Protein AF-A0AAV0CR87-F1 (afdb_monomer_lite)

Secondary structure (DSSP, 8-state):
--TT-HHHHHHHSTT-TTHHHHHHH----HHHHHHHHHHHHHHHHTSPP--S--TT-EEE---SS-S--TTSTHHHH-B-STTS--BHHHHHHHHHTTSS-EEE----SSSS---S--------------------S-----------

InterPro domains:
  IPR004963 Pectinacetylesterase/NOTUM [PF03283] (2-114)
  IPR004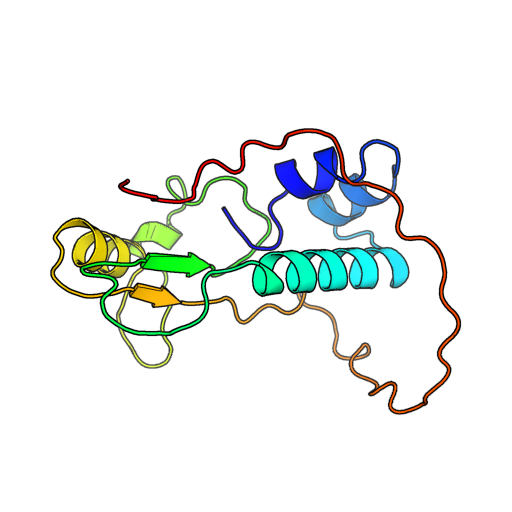963 Pectinacetylesterase/NOTUM [PTHR21562] (2-115)

Radius of gyration: 17.31 Å; chains: 1; bounding box: 40×34×49 Å

pLDDT: mean 70.58, std 20.69, range [28.12, 92.31]

Foldseek 3Di:
DALQALVVQCVVCVPDPQSVCCLPVVRDDPVSFVVSLVSSVVVVVPDDDDDDDPLQAAAAHADAHHNDDVPDPQQQQPDQDPPDPDGVVNQVVCRVVSVHHYDGHYPDSTNDPDPPDPPDDPPDDDDDDDDPDDPPDDDPPPPPVDPD

Sequence (148 aa):
MSAFDTVQITWTFPRDNSITPCLTSHNCSNEIIKTLQDLRLEFLSVLPKQKGTISSRGILITSPKLHEQLSNDAWNSDMVVDGSNETISKLFGDWYFDRRSVQVVDKYPCPYNCSSNLVQNDNNGDDKGRSSSMFNYGLSVLILLLNL

Structure (mmCIF, N/CA/C/O backbone):
data_AF-A0AAV0CR87-F1
#
_entry.id   AF-A0AAV0CR87-F1
#
loop_
_atom_site.group_PDB
_atom_site.id
_atom_site.type_symbol
_atom_site.label_atom_id
_atom_site.label_alt_id
_atom_site.label_comp_id
_atom_site.label_asym_id
_atom_site.label_entity_id
_atom_site.label_seq_id
_atom_site.pdbx_PDB_ins_code
_atom_site.Cartn_x
_atom_site.Cartn_y
_atom_site.Cartn_z
_atom_site.occupancy
_atom_site.B_iso_or_equiv
_atom_site.auth_seq_id
_atom_site.auth_comp_id
_atom_site.auth_asym_id
_atom_site.auth_atom_id
_atom_site.pdbx_PDB_model_num
ATOM 1 N N . MET A 1 1 ? -0.879 -5.715 2.035 1.00 70.12 1 MET A N 1
ATOM 2 C CA . MET A 1 1 ? -0.643 -5.799 0.583 1.00 70.12 1 MET A CA 1
ATOM 3 C C . MET A 1 1 ? -0.857 -4.416 -0.010 1.00 70.12 1 MET A C 1
ATOM 5 O O . MET A 1 1 ? -1.900 -3.826 0.265 1.00 70.12 1 MET A O 1
ATOM 9 N N . SER A 1 2 ? 0.128 -3.852 -0.712 1.00 83.94 2 SER A N 1
ATOM 10 C CA . SER A 1 2 ? -0.007 -2.500 -1.273 1.00 83.94 2 SER A CA 1
ATOM 11 C C . SER A 1 2 ? -0.686 -2.495 -2.644 1.00 83.94 2 SER A C 1
ATOM 13 O O . SER A 1 2 ? -0.784 -3.527 -3.301 1.00 83.94 2 SER A O 1
ATOM 15 N N . ALA A 1 3 ? -1.117 -1.318 -3.112 1.00 88.12 3 ALA A N 1
ATOM 16 C CA . ALA A 1 3 ? -1.619 -1.153 -4.479 1.00 88.12 3 ALA A CA 1
ATOM 17 C C . ALA A 1 3 ? -0.558 -1.441 -5.561 1.00 88.12 3 ALA A C 1
ATOM 19 O O . ALA A 1 3 ? -0.901 -1.647 -6.720 1.00 88.12 3 ALA A O 1
ATOM 20 N N . PHE A 1 4 ? 0.721 -1.469 -5.176 1.00 89.38 4 PHE A N 1
ATOM 21 C CA . PHE A 1 4 ? 1.850 -1.815 -6.037 1.00 89.38 4 PHE A CA 1
ATOM 22 C C . PHE A 1 4 ? 2.586 -3.050 -5.507 1.00 89.38 4 PHE A C 1
ATOM 24 O O . PHE A 1 4 ? 3.816 -3.078 -5.454 1.00 89.38 4 PHE A O 1
ATOM 31 N N . ASP A 1 5 ? 1.829 -4.047 -5.055 1.00 88.44 5 ASP A N 1
ATOM 32 C CA . ASP A 1 5 ? 2.360 -5.315 -4.574 1.00 88.44 5 ASP A CA 1
ATOM 33 C C . ASP A 1 5 ? 3.255 -5.975 -5.634 1.00 88.44 5 ASP A C 1
ATOM 35 O O . ASP A 1 5 ? 2.823 -6.274 -6.748 1.00 88.44 5 ASP A O 1
ATOM 39 N N . THR A 1 6 ? 4.528 -6.178 -5.298 1.00 86.62 6 THR A N 1
ATOM 40 C CA . THR A 1 6 ? 5.527 -6.651 -6.261 1.00 86.62 6 THR A CA 1
ATOM 41 C C . THR A 1 6 ? 5.253 -8.073 -6.722 1.00 86.62 6 THR A C 1
ATOM 43 O O . THR A 1 6 ? 5.446 -8.373 -7.896 1.00 86.62 6 THR A O 1
ATOM 46 N N . VAL A 1 7 ? 4.756 -8.932 -5.833 1.00 86.75 7 VAL A N 1
ATOM 47 C CA . VAL A 1 7 ? 4.424 -10.324 -6.144 1.00 86.75 7 VAL A CA 1
ATOM 48 C C . VAL A 1 7 ? 3.263 -10.357 -7.136 1.00 86.75 7 VAL A C 1
ATOM 50 O O . VAL A 1 7 ? 3.380 -10.958 -8.202 1.00 86.75 7 VAL A O 1
ATOM 53 N N . GLN A 1 8 ? 2.183 -9.637 -6.842 1.00 88.56 8 GLN A N 1
ATOM 54 C CA . GLN A 1 8 ? 1.019 -9.479 -7.706 1.00 88.56 8 GLN A CA 1
ATOM 55 C C . GLN A 1 8 ? 1.416 -8.943 -9.083 1.00 88.56 8 GLN A C 1
ATOM 57 O O . GLN A 1 8 ? 1.013 -9.512 -10.098 1.00 88.56 8 GLN A O 1
ATOM 62 N N . ILE A 1 9 ? 2.220 -7.879 -9.143 1.00 90.94 9 ILE A N 1
ATOM 63 C CA . ILE A 1 9 ? 2.663 -7.287 -10.412 1.00 90.94 9 ILE A CA 1
ATOM 64 C C . ILE A 1 9 ? 3.502 -8.291 -11.216 1.00 90.94 9 ILE A C 1
ATOM 66 O O . ILE A 1 9 ? 3.232 -8.500 -12.399 1.00 90.94 9 ILE A O 1
ATOM 70 N N . THR A 1 10 ? 4.478 -8.957 -10.591 1.00 89.19 10 THR A N 1
ATOM 71 C CA . THR A 1 10 ? 5.331 -9.949 -11.267 1.00 89.19 10 THR A CA 1
ATOM 72 C C . THR A 1 10 ? 4.524 -11.132 -11.808 1.00 89.19 10 THR A C 1
ATOM 74 O O . THR A 1 10 ? 4.783 -11.580 -12.924 1.00 89.19 10 THR A O 1
ATOM 77 N N . TRP A 1 11 ? 3.511 -11.608 -11.078 1.00 90.12 11 TRP A N 1
ATOM 78 C CA . TRP A 1 11 ? 2.618 -12.670 -11.562 1.00 9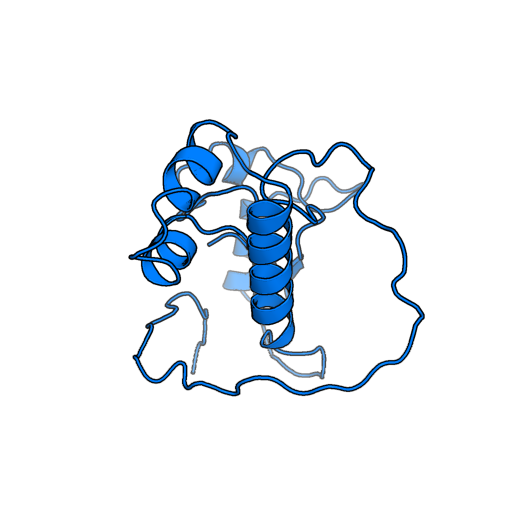0.12 11 TRP A CA 1
ATOM 79 C C . TRP A 1 11 ? 1.657 -12.209 -12.655 1.00 90.12 11 TRP A C 1
ATOM 81 O O . TRP A 1 11 ? 1.280 -13.010 -13.508 1.00 90.12 11 TRP A O 1
ATOM 91 N N . THR A 1 12 ? 1.274 -10.932 -12.646 1.00 91.38 12 THR A N 1
ATOM 92 C CA . THR A 1 12 ? 0.407 -10.348 -13.679 1.00 91.38 12 THR A CA 1
ATOM 93 C C . THR A 1 12 ? 1.158 -10.209 -15.007 1.00 91.38 12 THR A C 1
ATOM 95 O O . THR A 1 12 ? 0.591 -10.471 -16.068 1.00 91.38 12 THR A O 1
ATOM 98 N N . PHE A 1 13 ? 2.453 -9.878 -14.960 1.00 92.12 13 PHE A N 1
ATOM 99 C CA . PHE A 1 13 ? 3.291 -9.639 -16.141 1.00 92.12 13 PHE A CA 1
ATOM 100 C C . PHE A 1 13 ? 4.531 -10.555 -16.198 1.00 92.12 13 PHE A C 1
ATOM 102 O O . PHE A 1 13 ? 5.662 -10.075 -16.280 1.00 92.12 13 PHE A O 1
ATOM 109 N N . PRO A 1 14 ? 4.369 -11.891 -16.228 1.00 87.94 14 PRO A N 1
ATOM 110 C CA . PRO A 1 14 ? 5.487 -12.828 -16.074 1.00 87.94 14 PRO A CA 1
ATOM 111 C C . PRO A 1 14 ? 6.432 -12.869 -17.286 1.00 87.94 14 PRO A C 1
ATOM 113 O O . PRO A 1 14 ? 7.508 -13.456 -17.218 1.00 87.94 14 PRO A O 1
ATOM 116 N N . ARG A 1 15 ? 6.016 -12.292 -18.420 1.00 92.31 15 ARG A N 1
ATOM 117 C CA . ARG A 1 15 ? 6.778 -12.264 -19.680 1.00 92.31 15 ARG A CA 1
ATOM 118 C C . ARG A 1 15 ? 7.368 -10.895 -20.006 1.00 92.31 15 ARG A C 1
ATOM 120 O O . ARG A 1 15 ? 8.076 -10.778 -21.002 1.00 92.31 15 ARG A O 1
ATOM 127 N N . ASP A 1 16 ? 7.084 -9.886 -19.190 1.00 90.69 16 ASP A N 1
ATOM 128 C CA . ASP A 1 16 ? 7.633 -8.551 -19.375 1.00 90.69 16 ASP A CA 1
ATOM 129 C C . ASP A 1 16 ? 8.900 -8.397 -18.527 1.00 90.69 16 ASP A C 1
ATOM 131 O O . ASP A 1 16 ? 8.862 -8.281 -17.300 1.00 90.69 16 ASP A O 1
ATOM 135 N N . ASN A 1 17 ? 10.050 -8.417 -19.196 1.00 90.75 17 ASN A N 1
ATOM 136 C CA . ASN A 1 17 ? 11.354 -8.313 -18.547 1.00 90.75 17 ASN A CA 1
ATOM 137 C C . ASN A 1 17 ? 11.679 -6.896 -18.042 1.00 90.75 17 ASN A C 1
ATOM 139 O O . ASN A 1 17 ? 12.676 -6.730 -17.338 1.00 90.75 17 ASN A O 1
ATOM 143 N N . SER A 1 18 ? 10.860 -5.892 -18.368 1.00 91.75 18 SER A N 1
ATOM 144 C CA . SER A 1 18 ? 11.038 -4.504 -17.930 1.00 91.75 18 SER A CA 1
ATOM 145 C C . SER A 1 18 ? 10.378 -4.213 -16.576 1.00 91.75 18 SER A C 1
ATOM 147 O O . SER A 1 18 ? 10.785 -3.284 -15.875 1.00 91.75 18 SER A O 1
ATOM 149 N N . ILE A 1 19 ? 9.439 -5.063 -16.143 1.00 91.00 19 ILE A N 1
ATOM 150 C CA . ILE A 1 19 ? 8.721 -4.931 -14.867 1.00 91.00 19 ILE A CA 1
ATOM 151 C C . ILE A 1 19 ? 9.671 -5.037 -13.673 1.00 91.00 19 ILE A C 1
ATOM 153 O O . ILE A 1 19 ? 9.659 -4.182 -12.788 1.00 91.00 19 ILE A O 1
ATOM 157 N N . THR A 1 20 ? 10.534 -6.054 -13.641 1.00 88.88 20 THR A N 1
ATOM 158 C CA . THR A 1 20 ? 11.444 -6.260 -12.504 1.00 88.88 20 THR A CA 1
ATOM 159 C C . THR A 1 20 ? 12.445 -5.106 -12.338 1.00 88.88 20 THR A C 1
ATOM 161 O O . THR A 1 20 ? 12.514 -4.560 -11.235 1.00 88.88 20 THR A O 1
ATOM 164 N N . PRO A 1 21 ? 13.179 -4.663 -13.384 1.00 89.88 21 PRO A N 1
ATOM 165 C CA . PRO A 1 21 ? 14.032 -3.472 -13.302 1.00 89.88 21 PRO A CA 1
ATOM 166 C C . PRO A 1 21 ? 13.273 -2.209 -12.882 1.00 89.88 21 PRO A C 1
ATOM 168 O O . PRO A 1 21 ? 13.806 -1.387 -12.132 1.00 89.88 21 PRO A O 1
ATOM 171 N N . CYS A 1 22 ? 12.020 -2.075 -13.319 1.00 88.69 22 CYS A N 1
ATOM 172 C CA . CYS A 1 22 ? 11.172 -0.959 -12.940 1.00 88.69 22 CYS A CA 1
ATOM 173 C C . CYS A 1 22 ? 10.865 -0.946 -11.432 1.00 88.69 22 CYS A C 1
ATOM 175 O O . CYS A 1 22 ? 11.026 0.078 -10.759 1.00 88.69 22 CYS A O 1
ATOM 177 N N . LEU A 1 23 ? 10.482 -2.094 -10.867 1.00 86.50 23 LEU A N 1
ATOM 178 C CA . LEU A 1 23 ? 10.131 -2.204 -9.451 1.00 86.50 23 LEU A CA 1
ATOM 179 C C . LEU A 1 23 ? 11.345 -2.113 -8.520 1.00 86.50 23 LEU A C 1
ATOM 181 O O . LEU A 1 23 ? 11.211 -1.559 -7.431 1.00 86.50 23 LEU A O 1
ATOM 185 N N . THR A 1 24 ? 12.513 -2.627 -8.918 1.00 85.12 24 THR A N 1
ATOM 186 C CA . THR A 1 24 ? 13.686 -2.717 -8.025 1.00 85.12 24 THR A CA 1
ATOM 187 C C . THR A 1 24 ? 14.675 -1.567 -8.186 1.00 85.12 24 THR A C 1
ATOM 189 O O . THR A 1 24 ? 15.278 -1.149 -7.203 1.00 85.12 24 THR A O 1
ATOM 192 N N . SER A 1 25 ? 14.838 -1.043 -9.404 1.00 85.81 25 SER A N 1
ATOM 193 C CA . SER A 1 25 ? 15.868 -0.047 -9.742 1.00 85.81 25 SER A CA 1
ATOM 194 C C . SER A 1 25 ? 15.287 1.270 -10.263 1.00 85.81 25 SER A C 1
ATOM 196 O O . SER A 1 25 ? 16.042 2.144 -10.680 1.00 85.81 25 SER A O 1
ATOM 198 N N . HIS A 1 26 ? 13.955 1.414 -10.270 1.00 86.38 26 HIS A N 1
ATOM 199 C CA . HIS A 1 26 ? 13.238 2.571 -10.830 1.00 86.38 26 HIS A CA 1
ATOM 200 C C . HIS A 1 26 ? 13.572 2.844 -12.306 1.00 86.38 26 HIS A C 1
ATOM 202 O O . HIS A 1 26 ? 13.393 3.958 -12.798 1.00 86.38 26 HIS A O 1
ATOM 208 N N . ASN A 1 27 ? 14.042 1.820 -13.023 1.00 88.25 27 ASN A N 1
ATOM 209 C CA . ASN A 1 27 ? 14.284 1.890 -14.455 1.00 88.25 27 ASN A CA 1
ATOM 210 C C . ASN A 1 27 ? 12.999 1.505 -15.190 1.00 88.25 27 ASN A C 1
ATOM 212 O O . ASN A 1 27 ? 12.788 0.334 -15.507 1.00 88.25 27 ASN A O 1
ATOM 216 N N . CYS A 1 28 ? 12.121 2.483 -15.393 1.00 86.88 28 CYS A N 1
ATOM 217 C CA . CYS A 1 28 ? 10.843 2.279 -16.064 1.00 86.88 28 CYS A CA 1
ATOM 218 C C . CYS A 1 28 ? 10.706 3.218 -17.255 1.00 86.88 28 CYS A C 1
ATOM 220 O O . CYS A 1 28 ? 11.047 4.400 -17.173 1.00 86.88 28 CYS A O 1
ATOM 222 N N . SER A 1 29 ? 10.119 2.709 -18.335 1.00 90.06 29 SER A N 1
ATOM 223 C CA . SER A 1 29 ? 9.554 3.568 -19.370 1.00 90.06 29 SER A CA 1
ATOM 224 C C . SER A 1 29 ? 8.246 4.201 -18.878 1.00 90.06 29 SER A C 1
ATOM 226 O O . SER A 1 29 ? 7.597 3.704 -17.950 1.00 90.06 29 SER A O 1
ATOM 228 N N . ASN A 1 30 ? 7.817 5.279 -19.540 1.00 88.50 30 ASN A N 1
ATOM 229 C CA . ASN A 1 30 ? 6.512 5.894 -19.276 1.00 88.50 30 ASN A CA 1
ATOM 230 C C . ASN A 1 30 ? 5.353 4.906 -19.501 1.00 88.50 30 ASN A C 1
ATOM 232 O O . ASN A 1 30 ? 4.352 4.967 -18.794 1.00 88.50 30 ASN A O 1
ATOM 236 N N . GLU A 1 31 ? 5.500 3.976 -20.448 1.00 90.00 31 GLU A N 1
ATOM 237 C CA . GLU A 1 31 ? 4.502 2.941 -20.748 1.00 90.00 31 GLU A CA 1
ATOM 238 C C . GLU A 1 31 ? 4.337 1.956 -19.587 1.00 90.00 31 GLU A C 1
ATOM 240 O O . GLU A 1 31 ? 3.212 1.630 -19.207 1.00 90.00 31 GLU A O 1
ATOM 245 N N . ILE A 1 32 ? 5.444 1.529 -18.971 1.00 90.81 32 ILE A N 1
ATOM 246 C CA . ILE A 1 32 ? 5.397 0.655 -17.795 1.00 90.81 32 ILE A CA 1
ATOM 247 C C . ILE A 1 32 ? 4.807 1.396 -16.602 1.00 90.81 32 ILE A C 1
ATOM 249 O O . ILE A 1 32 ? 3.980 0.833 -15.890 1.00 90.81 32 ILE A O 1
ATOM 253 N N . ILE A 1 33 ? 5.146 2.674 -16.411 1.00 90.25 33 ILE A N 1
ATOM 254 C CA . ILE A 1 33 ? 4.517 3.474 -15.356 1.00 90.25 33 ILE A CA 1
ATOM 255 C C . ILE A 1 33 ? 3.012 3.555 -15.550 1.00 90.25 33 ILE A C 1
ATOM 257 O O . ILE A 1 33 ? 2.283 3.233 -14.615 1.00 90.25 33 ILE A O 1
ATOM 261 N N . LYS A 1 34 ? 2.551 3.890 -16.757 1.00 90.31 34 LYS A N 1
ATOM 262 C CA . LYS A 1 34 ? 1.122 3.922 -17.076 1.00 90.31 34 LYS A CA 1
ATOM 263 C C . LYS A 1 34 ? 0.458 2.567 -16.829 1.00 90.31 34 LYS A C 1
ATOM 265 O O . LYS A 1 34 ? -0.564 2.505 -16.161 1.00 90.31 34 LYS A O 1
ATOM 270 N N . THR A 1 35 ? 1.094 1.476 -17.248 1.00 91.69 35 THR A N 1
ATOM 271 C CA . THR A 1 35 ? 0.595 0.111 -17.008 1.00 91.69 35 THR A CA 1
ATOM 272 C C . THR A 1 35 ? 0.414 -0.183 -15.515 1.00 91.69 35 THR A C 1
ATOM 274 O O . THR A 1 35 ? -0.595 -0.759 -15.109 1.00 91.69 35 THR A O 1
ATOM 277 N N . LEU A 1 36 ? 1.361 0.233 -14.668 1.00 91.19 36 LEU A N 1
ATOM 278 C CA . LEU A 1 36 ? 1.259 0.059 -13.216 1.00 91.19 36 LEU A CA 1
ATOM 279 C C . LEU A 1 36 ? 0.183 0.965 -12.597 1.00 91.19 36 LEU A C 1
ATOM 281 O O . LEU A 1 36 ? -0.498 0.546 -11.661 1.00 91.19 36 LEU A O 1
ATOM 285 N N . GLN A 1 37 ? 0.009 2.183 -13.117 1.00 91.38 37 GLN A N 1
ATOM 286 C CA . GLN A 1 37 ? -1.076 3.087 -12.718 1.00 91.38 37 GLN A CA 1
ATOM 287 C C . GLN A 1 37 ? -2.446 2.487 -13.049 1.00 91.38 37 GLN A C 1
ATOM 289 O O . GLN A 1 37 ? -3.319 2.452 -12.181 1.00 91.38 37 GLN A O 1
ATOM 294 N N . ASP A 1 38 ? -2.606 1.959 -14.261 1.00 91.38 38 ASP A N 1
ATOM 295 C CA . ASP A 1 38 ? -3.842 1.331 -14.728 1.00 91.38 38 ASP A CA 1
ATOM 296 C C . ASP A 1 38 ? -4.159 0.076 -13.904 1.00 91.38 38 ASP A C 1
ATOM 298 O O . ASP A 1 38 ? -5.281 -0.078 -13.423 1.00 91.38 38 ASP A O 1
ATOM 302 N N . LEU A 1 39 ? -3.157 -0.768 -13.619 1.00 91.50 39 LEU A N 1
ATOM 303 C CA . LEU A 1 39 ? -3.331 -1.923 -12.732 1.00 91.50 39 LEU A CA 1
ATOM 304 C C . LEU A 1 39 ? -3.815 -1.506 -11.334 1.00 91.50 39 LEU A C 1
ATOM 306 O O . LEU A 1 39 ? -4.709 -2.143 -10.775 1.00 91.50 39 LEU A O 1
ATOM 310 N N . ARG A 1 40 ? -3.258 -0.427 -10.768 1.00 90.88 40 ARG A N 1
ATOM 311 C CA . ARG A 1 40 ? -3.729 0.124 -9.489 1.00 90.88 40 ARG A CA 1
ATOM 312 C C . ARG A 1 40 ? -5.180 0.593 -9.590 1.00 90.88 40 ARG A C 1
ATOM 314 O O . ARG A 1 40 ? -5.952 0.336 -8.670 1.00 90.88 40 ARG A O 1
ATOM 321 N N . LEU A 1 41 ? -5.557 1.293 -10.659 1.00 91.12 41 LEU A N 1
ATOM 322 C CA . LEU A 1 41 ? -6.933 1.763 -10.845 1.00 91.12 41 LEU A CA 1
ATOM 323 C C . LEU A 1 41 ? -7.916 0.593 -10.935 1.00 91.12 41 LEU A C 1
ATOM 325 O O . LEU A 1 41 ? -8.949 0.631 -10.268 1.00 91.12 41 LEU A O 1
ATOM 329 N N . GLU A 1 42 ? -7.563 -0.463 -11.666 1.00 91.12 42 GLU A N 1
ATOM 330 C CA . GLU A 1 42 ? -8.354 -1.695 -11.735 1.00 91.12 42 GLU A CA 1
ATOM 331 C C . GLU A 1 42 ? -8.477 -2.372 -10.367 1.00 91.12 42 GLU A C 1
ATOM 333 O O . GLU A 1 42 ? -9.574 -2.723 -9.936 1.00 91.12 42 GLU A O 1
ATOM 338 N N . PHE A 1 43 ? -7.376 -2.474 -9.621 1.00 88.62 43 PHE A N 1
ATOM 339 C CA . PHE A 1 43 ? -7.401 -3.015 -8.264 1.00 88.62 43 PHE A CA 1
ATOM 340 C C . PHE A 1 43 ? -8.305 -2.203 -7.321 1.00 88.62 43 PHE A C 1
ATOM 342 O O . PHE A 1 43 ? -9.074 -2.778 -6.551 1.00 88.62 43 PHE A O 1
ATOM 349 N N . LEU A 1 44 ? -8.268 -0.870 -7.393 1.00 87.38 44 LEU A N 1
ATOM 350 C CA . LEU A 1 44 ? -9.150 -0.019 -6.593 1.00 87.38 44 LEU A CA 1
ATOM 351 C C . LEU A 1 44 ? -10.616 -0.098 -7.044 1.00 87.38 44 LEU A C 1
ATOM 353 O O . LEU A 1 44 ? -11.513 0.050 -6.211 1.00 87.38 44 LEU A O 1
ATOM 357 N N . SER A 1 45 ? -10.878 -0.334 -8.334 1.00 87.25 45 SER A N 1
ATOM 358 C CA . SER A 1 45 ? -12.236 -0.373 -8.899 1.00 87.25 45 SER A CA 1
ATOM 359 C C . SER A 1 45 ? -13.064 -1.541 -8.351 1.00 87.25 45 SER A C 1
ATOM 361 O O . SER A 1 45 ? -14.282 -1.409 -8.175 1.00 87.25 45 SER A O 1
ATOM 363 N N . VAL A 1 46 ? -12.391 -2.650 -8.027 1.00 87.19 46 VAL A N 1
ATOM 364 C CA . VAL A 1 46 ? -13.002 -3.875 -7.498 1.00 87.19 46 VAL A CA 1
ATOM 365 C C . VAL A 1 46 ? -13.148 -3.877 -5.973 1.00 87.19 46 VAL A C 1
ATOM 367 O O . VAL A 1 46 ? -13.763 -4.791 -5.421 1.00 87.19 46 VAL A O 1
ATOM 370 N N . LEU A 1 47 ? -12.628 -2.861 -5.269 1.00 83.94 47 LEU A N 1
ATOM 371 C CA . LEU A 1 47 ? -12.798 -2.756 -3.820 1.00 83.94 47 LEU A CA 1
ATOM 372 C C . LEU A 1 47 ? -14.273 -2.516 -3.441 1.00 83.94 47 LEU A C 1
ATOM 374 O O . LEU A 1 47 ? -14.995 -1.792 -4.138 1.00 83.94 47 LEU A O 1
ATOM 378 N N . PRO A 1 48 ? -14.742 -3.064 -2.301 1.00 79.31 48 PRO A N 1
ATOM 379 C CA . PRO A 1 48 ? -16.095 -2.821 -1.814 1.00 79.31 48 PRO A CA 1
ATOM 380 C C . PRO A 1 48 ? -16.412 -1.322 -1.677 1.00 79.31 48 PRO A C 1
ATOM 382 O O . PRO A 1 48 ? -15.746 -0.593 -0.942 1.00 79.31 48 PRO A O 1
ATOM 385 N N . LYS A 1 49 ? -17.468 -0.862 -2.360 1.00 73.31 49 LYS A N 1
ATOM 386 C CA . LYS A 1 49 ? -17.944 0.532 -2.297 1.00 73.31 49 LYS A CA 1
ATOM 387 C C . LYS A 1 49 ? -18.711 0.802 -0.993 1.00 73.31 49 LYS A C 1
ATOM 389 O O . LYS A 1 49 ? -19.388 -0.082 -0.466 1.00 73.31 49 LYS A O 1
ATOM 394 N N . GLN A 1 50 ? -18.643 2.037 -0.492 1.00 62.28 50 GLN A N 1
ATOM 395 C CA . GLN A 1 50 ? -19.269 2.458 0.769 1.00 62.28 50 GLN A CA 1
ATOM 396 C C . GLN A 1 50 ? -20.811 2.407 0.697 1.00 62.28 50 GLN A C 1
ATOM 398 O O . GLN A 1 50 ? -21.442 3.312 0.155 1.00 62.28 50 GLN A O 1
ATOM 403 N N . LYS A 1 51 ? -21.437 1.356 1.246 1.00 56.16 51 LYS A N 1
ATOM 404 C CA . LYS A 1 51 ? -22.885 1.281 1.552 1.00 56.16 51 LYS A CA 1
ATOM 405 C C . LYS A 1 51 ? -23.087 0.470 2.843 1.00 56.16 51 LYS A C 1
ATOM 407 O O . LYS A 1 51 ? -22.546 -0.621 2.916 1.00 56.16 51 LYS A O 1
ATOM 412 N N . GLY A 1 52 ? -23.822 1.023 3.819 1.00 56.94 52 GLY A N 1
ATOM 413 C CA . GLY A 1 52 ? -23.933 0.645 5.250 1.00 56.94 52 GLY A CA 1
ATOM 414 C C . GLY A 1 52 ? -24.030 -0.836 5.694 1.00 56.94 52 GLY A C 1
ATOM 415 O O . GLY A 1 52 ? -24.110 -1.757 4.892 1.00 56.94 52 GLY A O 1
ATOM 416 N N . THR A 1 53 ? -23.896 -1.012 7.021 1.00 54.34 53 THR A N 1
ATOM 417 C CA . THR A 1 53 ? -23.742 -2.231 7.867 1.00 54.34 53 THR A CA 1
ATOM 418 C C . THR A 1 53 ? -23.380 -3.557 7.157 1.00 54.34 53 THR A C 1
ATOM 420 O O . THR A 1 53 ? -24.273 -4.293 6.755 1.00 54.34 53 THR A O 1
ATOM 423 N N . ILE A 1 54 ? -22.132 -4.022 6.965 1.00 55.53 54 ILE A N 1
ATOM 424 C CA . ILE A 1 54 ? -20.759 -3.594 7.324 1.00 55.53 54 ILE A CA 1
ATOM 425 C C . ILE A 1 54 ? -20.413 -3.530 8.830 1.00 55.53 54 ILE A C 1
ATOM 427 O O . ILE A 1 54 ? -19.842 -2.537 9.262 1.00 55.53 54 ILE A O 1
ATOM 431 N N . SER A 1 55 ? -20.753 -4.505 9.674 1.00 49.62 55 SER A N 1
ATOM 432 C CA . SER A 1 55 ? -20.621 -4.287 11.135 1.00 49.62 55 SER A CA 1
ATOM 433 C C . SER A 1 55 ? -19.195 -3.969 11.635 1.00 49.62 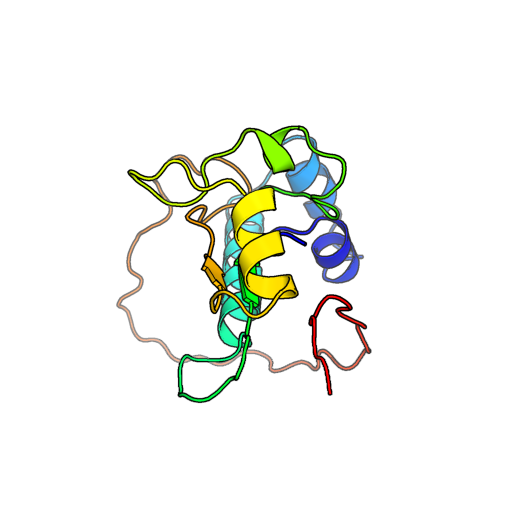55 SER A C 1
ATOM 435 O O . SER A 1 55 ? -19.063 -3.373 12.698 1.00 49.62 55 SER A O 1
ATOM 437 N N . SER A 1 56 ? -18.144 -4.270 10.860 1.00 52.62 56 SER A N 1
ATOM 438 C CA . SER A 1 56 ? -16.771 -3.865 11.188 1.00 52.62 56 SER A CA 1
ATOM 439 C C . SER A 1 56 ? -15.804 -3.789 9.997 1.00 52.62 56 SER A C 1
ATOM 441 O O . SER A 1 56 ? -14.659 -4.170 10.138 1.00 52.62 56 SER A O 1
ATOM 443 N N . ARG A 1 57 ? -16.170 -3.350 8.777 1.00 70.62 57 ARG A N 1
ATOM 444 C CA . ARG A 1 57 ? -15.207 -3.459 7.635 1.00 70.62 57 ARG A CA 1
ATOM 445 C C . ARG A 1 57 ? -13.974 -2.566 7.769 1.00 70.62 57 ARG A C 1
ATOM 447 O O . ARG A 1 57 ? -14.052 -1.448 8.274 1.00 70.62 57 ARG A O 1
ATOM 454 N N . GLY A 1 58 ? -12.875 -3.098 7.229 1.00 69.56 58 GLY A N 1
ATOM 455 C CA . GLY A 1 58 ? -11.530 -2.537 7.161 1.00 69.56 58 GLY A CA 1
ATOM 456 C C . GLY A 1 58 ? -11.012 -2.544 5.720 1.00 69.56 58 GLY A C 1
ATOM 457 O O . GLY A 1 58 ? -11.102 -3.581 5.073 1.00 69.56 58 GLY A O 1
ATOM 458 N N . ILE A 1 59 ? -10.448 -1.450 5.202 1.00 74.62 59 ILE A N 1
ATOM 459 C CA . ILE A 1 59 ? -9.571 -1.469 4.011 1.00 74.62 59 ILE A CA 1
ATOM 460 C C . ILE A 1 59 ? -8.493 -0.402 4.205 1.00 74.62 59 ILE A C 1
ATOM 462 O O . ILE A 1 59 ? -8.798 0.752 3.988 1.00 74.62 59 ILE A O 1
ATOM 466 N N . LEU A 1 60 ? -7.265 -0.725 4.607 1.00 73.62 60 LEU A N 1
ATOM 467 C CA . LEU A 1 60 ? -6.162 0.248 4.735 1.00 73.62 60 LEU A CA 1
ATOM 468 C C . LEU A 1 60 ? -5.078 -0.062 3.684 1.00 73.62 60 LEU A C 1
ATOM 470 O O . LEU A 1 60 ? -4.414 -1.087 3.778 1.00 73.62 60 LEU A O 1
ATOM 474 N N . ILE A 1 61 ? -4.910 0.801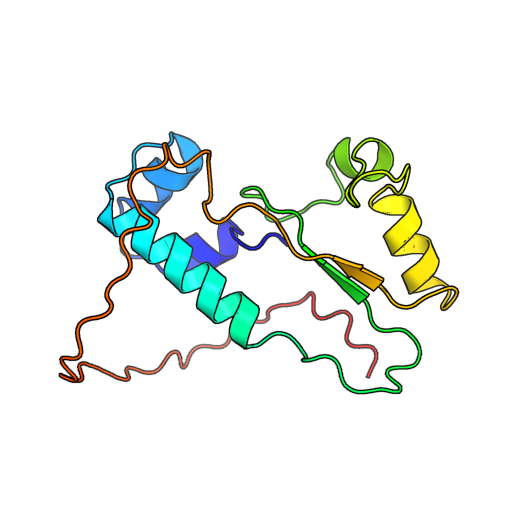 2.679 1.00 73.88 61 ILE A N 1
ATOM 475 C CA . ILE A 1 61 ? -3.902 0.745 1.612 1.00 73.88 61 ILE A CA 1
ATOM 476 C C . ILE A 1 61 ? -3.132 2.059 1.664 1.00 73.88 61 ILE A C 1
ATOM 478 O O . ILE A 1 61 ? -3.727 3.115 1.528 1.00 73.88 61 ILE A O 1
ATOM 482 N N . THR A 1 62 ? -1.822 2.036 1.872 1.00 70.06 62 THR A N 1
ATOM 483 C CA . THR A 1 62 ? -0.995 3.254 2.024 1.00 70.06 62 THR A CA 1
ATOM 484 C C . THR A 1 62 ? 0.331 3.093 1.290 1.00 70.06 62 THR A C 1
ATOM 486 O O . THR A 1 62 ? 1.402 3.355 1.823 1.00 70.06 62 THR A O 1
ATOM 489 N N . SER A 1 63 ? 0.235 2.569 0.067 1.00 64.81 63 SER A N 1
ATOM 490 C CA . SER A 1 63 ? 1.315 1.968 -0.721 1.00 64.81 63 SER A CA 1
ATOM 491 C C . SER A 1 63 ? 2.679 2.666 -0.639 1.00 64.81 63 SER A C 1
ATOM 493 O O . SER A 1 63 ? 2.772 3.856 -0.907 1.00 64.81 63 SER A O 1
ATOM 495 N N . PRO A 1 64 ? 3.768 1.907 -0.455 1.00 70.50 64 PRO A N 1
ATOM 496 C CA . PRO A 1 64 ? 4.642 1.676 -1.611 1.00 70.50 64 PRO A CA 1
ATOM 497 C C . PRO A 1 64 ? 4.910 0.174 -1.834 1.00 70.50 64 PRO A C 1
ATOM 499 O O . PRO A 1 64 ? 4.260 -0.659 -1.209 1.00 70.50 64 PRO A O 1
ATOM 502 N N . LYS A 1 65 ? 5.765 -0.176 -2.809 1.00 71.19 65 LYS A N 1
ATOM 503 C CA . LYS A 1 65 ? 5.940 -1.517 -3.423 1.00 71.19 65 LYS A CA 1
ATOM 504 C C . LYS A 1 65 ? 6.310 -2.652 -2.442 1.00 71.19 65 LYS A C 1
ATOM 506 O O . LYS A 1 65 ? 7.452 -3.101 -2.411 1.00 71.19 65 LYS A O 1
ATOM 511 N N . LEU A 1 66 ? 5.364 -3.115 -1.633 1.00 71.50 66 LEU A N 1
ATOM 512 C CA . LEU A 1 66 ? 5.579 -4.093 -0.574 1.00 71.50 66 LEU A CA 1
ATOM 513 C C . LEU A 1 66 ? 4.480 -5.145 -0.596 1.00 71.50 66 LEU A C 1
ATOM 515 O O . LEU A 1 66 ? 3.292 -4.818 -0.675 1.00 71.50 66 LEU A O 1
ATOM 519 N N . HIS A 1 67 ? 4.911 -6.397 -0.469 1.00 75.94 67 HIS A N 1
ATOM 520 C CA . HIS A 1 67 ? 4.001 -7.524 -0.357 1.00 75.94 67 HIS A CA 1
ATOM 521 C C . HIS A 1 67 ? 3.390 -7.625 1.039 1.00 75.94 67 HIS A C 1
ATOM 523 O O . HIS A 1 67 ? 2.170 -7.682 1.230 1.00 75.94 67 HIS A O 1
ATOM 529 N N . GLU A 1 68 ? 4.258 -7.495 2.033 1.00 71.00 68 GLU A N 1
ATOM 530 C CA . GLU A 1 68 ? 3.916 -7.539 3.440 1.00 71.00 68 GLU A CA 1
ATOM 531 C C . GLU A 1 68 ? 4.236 -6.205 4.117 1.00 71.00 68 GLU A C 1
ATOM 533 O O . GLU A 1 68 ? 5.221 -5.540 3.801 1.00 71.00 68 GLU A O 1
ATOM 538 N N . GLN A 1 69 ? 3.366 -5.806 5.045 1.00 65.75 69 GLN A N 1
ATOM 539 C CA . GLN A 1 69 ? 3.459 -4.532 5.763 1.00 65.75 69 GLN A CA 1
ATOM 540 C C . GLN A 1 69 ? 3.653 -4.729 7.277 1.00 65.75 69 GLN A C 1
ATOM 542 O O . GLN A 1 69 ? 3.877 -3.757 7.989 1.00 65.75 69 GLN A O 1
ATOM 547 N N . LEU A 1 70 ? 3.584 -5.979 7.758 1.00 65.25 70 LEU A N 1
ATOM 548 C CA . LEU A 1 70 ? 3.674 -6.343 9.178 1.00 65.25 70 LEU A CA 1
ATOM 549 C C . LEU A 1 70 ? 5.102 -6.259 9.730 1.00 65.25 70 LEU A C 1
ATOM 551 O O . LEU A 1 70 ? 5.285 -5.951 10.902 1.00 65.25 70 LEU A O 1
ATOM 555 N N . SER A 1 71 ? 6.113 -6.506 8.895 1.00 61.75 71 SER A N 1
ATOM 556 C CA . SER A 1 71 ? 7.528 -6.479 9.284 1.00 61.75 71 SER A CA 1
ATOM 557 C C . SER A 1 71 ? 8.179 -5.094 9.160 1.00 61.75 71 SER A C 1
ATOM 559 O O . SER A 1 71 ? 9.402 -4.992 9.200 1.00 61.75 71 SER A O 1
ATOM 561 N N . ASN A 1 72 ? 7.393 -4.041 8.921 1.00 63.88 72 ASN A N 1
ATOM 562 C CA . ASN A 1 72 ? 7.893 -2.692 8.676 1.00 63.88 72 ASN A CA 1
ATOM 563 C C . ASN A 1 72 ? 7.748 -1.835 9.944 1.00 63.88 72 ASN A C 1
ATOM 565 O O . ASN A 1 72 ? 6.673 -1.823 10.546 1.00 63.88 72 ASN A O 1
ATOM 569 N N . ASP A 1 73 ? 8.789 -1.079 10.310 1.00 66.44 73 ASP A N 1
ATOM 570 C CA . ASP A 1 73 ? 8.754 -0.090 11.402 1.00 66.44 73 ASP A CA 1
ATOM 571 C C . ASP A 1 73 ? 7.554 0.870 11.265 1.00 66.44 73 ASP A C 1
ATOM 573 O O . ASP A 1 73 ? 6.918 1.233 12.262 1.00 66.44 73 ASP A O 1
ATOM 577 N N . ALA A 1 74 ? 7.157 1.145 10.014 1.00 68.25 74 ALA A N 1
ATOM 578 C CA . ALA A 1 74 ? 5.967 1.898 9.624 1.00 68.25 74 ALA A CA 1
ATOM 579 C C . ALA A 1 74 ? 4.677 1.456 10.329 1.00 68.25 74 ALA A C 1
ATOM 581 O O . ALA A 1 74 ? 3.784 2.272 10.555 1.00 68.25 74 ALA A O 1
ATOM 582 N N . TRP A 1 75 ? 4.560 0.179 10.706 1.00 74.62 75 TRP A N 1
ATOM 583 C CA . TRP A 1 75 ? 3.366 -0.353 11.362 1.00 74.62 75 TRP A CA 1
ATOM 584 C C . TRP A 1 75 ? 3.011 0.415 12.643 1.00 74.62 75 TRP A C 1
ATOM 586 O O . TRP A 1 75 ? 1.833 0.647 12.934 1.00 74.62 75 TRP A O 1
ATOM 596 N N . ASN A 1 76 ? 4.033 0.843 13.387 1.00 77.94 76 ASN A N 1
ATOM 597 C CA . ASN A 1 76 ? 3.879 1.556 14.652 1.00 77.94 76 ASN A CA 1
ATOM 598 C C . ASN A 1 76 ? 4.299 3.027 14.582 1.00 77.94 76 ASN A C 1
ATOM 600 O O . ASN A 1 76 ? 3.931 3.779 15.482 1.00 77.94 76 ASN A O 1
ATOM 604 N N . SER A 1 77 ? 5.052 3.440 13.558 1.00 71.06 77 SER A N 1
ATOM 605 C CA . SER A 1 77 ? 5.553 4.814 13.435 1.00 71.06 77 SER A CA 1
ATOM 606 C C . SER A 1 77 ? 4.766 5.686 12.463 1.00 71.06 77 SER A C 1
ATOM 608 O O . SER A 1 77 ? 4.690 6.896 12.675 1.00 71.06 77 SER A O 1
ATOM 610 N N . ASP A 1 78 ? 4.187 5.112 11.405 1.00 73.62 78 ASP A N 1
ATOM 611 C CA . ASP A 1 78 ? 3.654 5.917 10.308 1.00 73.62 78 ASP A CA 1
ATOM 612 C C . ASP A 1 78 ? 2.239 6.389 10.612 1.00 73.62 78 ASP A C 1
ATOM 614 O O . ASP A 1 78 ? 1.313 5.595 10.802 1.00 73.62 78 ASP A O 1
ATOM 618 N N . MET A 1 79 ? 2.071 7.710 10.602 1.00 76.62 79 MET A N 1
ATOM 619 C CA . MET A 1 79 ? 0.765 8.351 10.643 1.00 76.62 79 MET A CA 1
ATOM 620 C C . MET A 1 79 ? 0.159 8.300 9.245 1.00 76.62 79 MET A C 1
ATOM 622 O O . MET A 1 79 ? 0.631 8.957 8.317 1.00 76.62 79 MET A O 1
ATOM 626 N N . VAL A 1 80 ? -0.881 7.488 9.088 1.00 76.31 80 VAL A N 1
ATOM 627 C CA . VAL A 1 80 ? -1.463 7.181 7.771 1.00 76.31 80 VAL A CA 1
ATOM 628 C C . VAL A 1 80 ? -2.719 7.985 7.448 1.00 76.31 80 VAL A C 1
ATOM 630 O O . VAL A 1 80 ? -3.243 7.905 6.338 1.00 76.31 80 VAL A O 1
ATOM 633 N N . VAL A 1 81 ? -3.189 8.780 8.407 1.00 80.00 81 VAL A N 1
ATOM 634 C CA . VAL A 1 81 ? -4.322 9.692 8.258 1.00 80.00 81 VAL A CA 1
ATOM 635 C C . VAL A 1 81 ? -3.833 11.116 8.519 1.00 80.00 81 VAL A C 1
ATOM 637 O O . VAL A 1 81 ? -3.303 11.410 9.592 1.00 80.00 81 VAL A O 1
ATOM 640 N N . ASP A 1 82 ? -4.018 11.998 7.536 1.00 78.31 82 ASP A N 1
ATOM 641 C CA . ASP A 1 82 ? -3.533 13.380 7.588 1.00 78.31 82 ASP A CA 1
ATOM 642 C C . ASP A 1 82 ? -4.061 14.162 8.778 1.00 78.31 82 ASP A C 1
ATOM 644 O O . ASP A 1 82 ? -5.255 14.144 9.073 1.00 78.31 82 ASP A O 1
ATOM 648 N N . GLY A 1 83 ? -3.160 14.907 9.421 1.00 79.38 83 GLY A N 1
ATOM 649 C CA . GLY A 1 83 ? -3.512 15.746 10.563 1.00 79.38 83 GLY A CA 1
ATOM 650 C C . GLY A 1 83 ? -3.927 14.950 11.801 1.00 79.38 83 GLY A C 1
ATOM 651 O O . GLY A 1 83 ? -4.491 15.526 12.728 1.00 79.38 83 GLY A O 1
ATOM 652 N N . SER A 1 84 ? -3.656 13.643 11.831 1.00 83.25 84 SER A N 1
ATOM 653 C CA . SER A 1 84 ? -3.936 12.770 12.967 1.00 83.25 84 SER A CA 1
ATOM 654 C C . SER A 1 84 ? -2.676 12.029 13.418 1.00 83.25 84 SER A C 1
ATOM 656 O O . SER A 1 84 ? -1.748 11.833 12.638 1.00 83.25 84 SER A O 1
ATOM 658 N N . ASN A 1 85 ? -2.688 11.543 14.660 1.00 82.94 85 ASN A N 1
ATOM 659 C CA . ASN A 1 85 ? -1.643 10.666 15.195 1.00 82.94 85 ASN A CA 1
ATOM 660 C C . ASN A 1 85 ? -2.022 9.177 15.052 1.00 82.94 85 ASN A C 1
ATOM 662 O O . ASN A 1 85 ? -1.674 8.358 15.904 1.00 82.94 85 ASN A O 1
ATOM 666 N N . GLU A 1 86 ? -2.810 8.818 14.032 1.00 87.50 86 GLU A N 1
ATOM 667 C CA . GLU A 1 86 ? -3.300 7.449 13.850 1.00 87.50 86 GLU A CA 1
ATOM 668 C C . GLU A 1 86 ? -2.304 6.584 13.076 1.00 87.50 86 GLU A C 1
ATOM 670 O O . GLU A 1 86 ? -2.078 6.779 11.880 1.00 87.50 86 GLU A O 1
ATOM 675 N N . THR A 1 87 ? -1.735 5.601 13.775 1.00 87.19 87 THR A N 1
ATOM 676 C CA . THR A 1 87 ? -0.830 4.598 13.206 1.00 87.19 87 THR A CA 1
ATOM 677 C C . THR A 1 87 ? -1.588 3.451 12.548 1.00 87.19 87 THR A C 1
ATOM 679 O O . THR A 1 87 ? -2.746 3.177 12.885 1.00 87.19 87 THR A O 1
ATOM 682 N N . ILE A 1 88 ? -0.911 2.705 11.670 1.00 84.38 88 ILE A N 1
ATOM 683 C CA . ILE A 1 88 ? -1.453 1.465 11.091 1.00 84.38 88 ILE A CA 1
ATOM 684 C C . ILE A 1 88 ? -1.883 0.494 12.200 1.00 84.38 88 ILE A C 1
ATOM 686 O O . ILE A 1 88 ? -2.997 -0.029 12.154 1.00 84.38 88 ILE A O 1
ATOM 690 N N . SER A 1 89 ? -1.055 0.307 13.232 1.00 85.44 89 SER A N 1
ATOM 691 C CA . SER A 1 89 ? -1.358 -0.575 14.365 1.00 85.44 89 SER A CA 1
ATOM 692 C C . SER A 1 89 ? -2.608 -0.162 15.141 1.00 85.44 89 SER A C 1
ATOM 694 O O . SER A 1 89 ? -3.424 -1.018 15.495 1.00 85.44 89 SER A O 1
ATOM 696 N N . LYS A 1 90 ? -2.812 1.144 15.355 1.00 88.69 90 LYS A N 1
ATOM 697 C CA . LYS A 1 90 ? -4.021 1.668 15.996 1.00 88.69 90 LYS A CA 1
ATOM 698 C C . LYS A 1 90 ? -5.257 1.383 15.149 1.00 88.69 90 LYS A C 1
ATOM 700 O O . LYS A 1 90 ? -6.243 0.865 15.670 1.00 88.69 90 LYS A O 1
ATOM 705 N N . LEU A 1 91 ? -5.195 1.700 13.856 1.00 87.25 91 LEU A N 1
ATOM 706 C CA . LEU A 1 91 ? -6.304 1.478 12.930 1.00 87.25 91 LEU A CA 1
ATOM 707 C C . LEU A 1 91 ? -6.667 -0.001 12.842 1.00 87.25 91 LEU A C 1
ATOM 709 O O . LEU A 1 91 ? -7.835 -0.355 12.974 1.00 87.25 91 LEU A O 1
ATOM 713 N N . PHE A 1 92 ? -5.664 -0.862 12.685 1.00 86.56 92 PHE A N 1
ATOM 714 C CA . PHE A 1 92 ? -5.853 -2.304 12.667 1.00 86.56 92 PHE A CA 1
ATOM 715 C C . PHE A 1 92 ? -6.510 -2.800 13.957 1.00 86.56 92 PHE A C 1
ATOM 717 O O . PHE A 1 92 ? -7.476 -3.553 13.896 1.00 86.56 92 PHE A O 1
ATOM 724 N N . GLY A 1 93 ? -6.035 -2.355 15.124 1.00 87.00 93 GLY A N 1
ATOM 725 C CA . GLY A 1 93 ? -6.619 -2.748 16.403 1.00 87.00 93 GLY A CA 1
ATOM 726 C C . GLY A 1 93 ? -8.067 -2.281 16.557 1.00 87.00 93 GLY A C 1
ATOM 727 O O . GLY A 1 93 ? -8.910 -3.038 17.032 1.00 87.00 93 GLY A O 1
ATOM 728 N N . ASP A 1 94 ? -8.373 -1.046 16.162 1.00 88.00 94 ASP A N 1
ATOM 729 C CA . ASP A 1 94 ? -9.734 -0.515 16.268 1.00 88.00 94 ASP A CA 1
ATOM 730 C C . ASP A 1 94 ? -10.704 -1.238 15.324 1.00 88.00 94 ASP A C 1
ATOM 732 O O . ASP A 1 94 ? -11.852 -1.472 15.697 1.00 88.00 94 ASP A O 1
ATOM 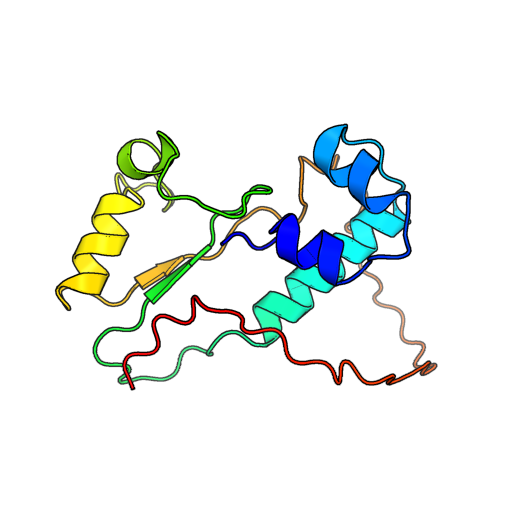736 N N . TRP A 1 95 ? -10.224 -1.651 14.152 1.00 87.81 95 TRP A N 1
ATOM 737 C CA . TRP A 1 95 ? -10.952 -2.528 13.240 1.00 87.81 95 TRP A CA 1
ATOM 738 C C . TRP A 1 95 ? -11.154 -3.941 13.813 1.00 87.81 95 TRP A C 1
ATOM 740 O O . TRP A 1 95 ? -12.281 -4.422 13.858 1.00 87.81 95 TRP A O 1
ATOM 750 N N . TYR A 1 96 ? -10.085 -4.584 14.292 1.00 85.75 96 TYR A N 1
ATOM 751 C CA . TYR A 1 96 ? -10.088 -5.984 14.740 1.00 85.75 96 TYR A CA 1
ATOM 752 C C . TYR A 1 96 ? -11.002 -6.238 15.945 1.00 85.75 96 TYR A C 1
ATOM 754 O O . TYR A 1 96 ? -11.628 -7.287 16.044 1.00 85.75 96 TYR A O 1
ATOM 762 N N . PHE A 1 97 ? -11.068 -5.287 16.878 1.00 88.00 97 PHE A N 1
ATOM 763 C CA . PHE A 1 97 ? -11.902 -5.392 18.080 1.00 88.00 97 PHE A CA 1
ATOM 764 C C . PHE A 1 97 ? -13.284 -4.748 17.906 1.00 88.00 97 PHE A C 1
ATOM 766 O O . PHE A 1 97 ? -13.899 -4.363 18.901 1.00 88.00 97 PHE A O 1
ATOM 773 N N . ASP A 1 98 ? -13.730 -4.559 16.659 1.00 84.38 98 ASP A N 1
ATOM 774 C CA . ASP A 1 98 ? -15.011 -3.941 16.296 1.00 84.38 98 ASP A CA 1
ATOM 775 C C . ASP A 1 98 ? -15.251 -2.576 16.973 1.00 84.38 98 ASP A C 1
ATOM 777 O O . ASP A 1 98 ? -16.386 -2.143 17.179 1.00 84.38 98 ASP A O 1
ATOM 781 N N . ARG A 1 99 ? -14.172 -1.860 17.323 1.00 88.25 99 ARG A N 1
ATOM 782 C CA . ARG A 1 99 ? -14.259 -0.534 17.950 1.00 88.25 99 ARG A CA 1
ATOM 783 C C . ARG A 1 99 ? -14.617 0.535 16.930 1.00 88.25 99 ARG A C 1
ATOM 785 O O . ARG A 1 99 ? -15.259 1.521 17.287 1.00 88.25 99 ARG A O 1
ATOM 792 N N . ARG A 1 100 ? -14.177 0.371 15.676 1.00 85.38 100 ARG A N 1
ATOM 793 C CA . ARG A 1 100 ? -14.531 1.260 14.562 1.00 85.38 100 ARG A CA 1
ATOM 794 C C . ARG A 1 100 ? -14.375 0.580 13.202 1.00 85.38 100 ARG A C 1
ATOM 796 O O . ARG A 1 100 ? -13.496 -0.252 13.011 1.00 85.38 100 ARG A O 1
ATOM 803 N N . SER A 1 101 ? -15.134 1.036 12.209 1.00 84.56 101 SER A N 1
ATOM 804 C CA . SER A 1 101 ? -14.866 0.718 10.800 1.00 84.56 101 SER A CA 1
ATOM 805 C C . SER A 1 101 ? -13.626 1.455 10.283 1.00 84.56 101 SER A C 1
ATOM 807 O O . SER A 1 101 ? -13.449 2.642 10.566 1.00 84.56 101 SER A O 1
ATOM 809 N N . VAL A 1 102 ? -12.810 0.798 9.460 1.00 80.25 102 VAL A N 1
ATOM 810 C CA . VAL A 1 102 ? -11.600 1.381 8.863 1.00 80.25 102 VAL A CA 1
ATOM 811 C C . VAL A 1 102 ? -11.705 1.399 7.341 1.00 80.25 102 VAL A C 1
ATOM 813 O O . VAL A 1 102 ? -12.019 0.403 6.704 1.00 80.25 102 VAL A O 1
ATOM 816 N N . GLN A 1 103 ? -11.374 2.521 6.717 1.00 78.25 103 GLN A N 1
ATOM 817 C CA . GLN A 1 103 ? -11.007 2.556 5.307 1.00 78.25 103 GLN A CA 1
ATOM 818 C C . GLN A 1 103 ? -9.973 3.662 5.117 1.00 78.25 103 GLN A C 1
ATOM 820 O O . GLN A 1 103 ? -10.258 4.820 5.389 1.00 78.25 103 GLN A O 1
ATOM 825 N N . VAL A 1 104 ? -8.781 3.331 4.657 1.00 73.81 104 VAL A N 1
ATOM 826 C CA . VAL A 1 104 ? -7.741 4.268 4.265 1.00 73.81 104 VAL A CA 1
ATOM 827 C C . VAL A 1 104 ? -7.196 3.778 2.928 1.00 73.81 104 VAL A C 1
ATOM 829 O O . VAL A 1 104 ? -6.932 2.598 2.752 1.00 73.81 104 VAL A O 1
ATOM 832 N N . VAL A 1 105 ? -7.085 4.666 1.952 1.00 75.88 105 VAL A N 1
ATOM 833 C CA . VAL A 1 105 ? -6.608 4.350 0.599 1.00 75.88 105 VAL A CA 1
ATOM 834 C C . VAL A 1 105 ? -5.451 5.285 0.283 1.00 75.88 105 VAL A C 1
ATOM 836 O O . VAL A 1 105 ? -5.382 6.398 0.806 1.00 75.88 105 VAL A O 1
ATOM 839 N N . ASP A 1 106 ? -4.514 4.813 -0.530 1.00 76.00 106 ASP A N 1
ATOM 840 C CA . ASP A 1 106 ? -3.211 5.434 -0.660 1.00 76.00 106 ASP A CA 1
ATOM 841 C C . ASP A 1 106 ? -3.277 6.720 -1.491 1.00 76.00 106 ASP A C 1
ATOM 843 O O . ASP A 1 106 ? -4.140 6.899 -2.354 1.00 76.00 106 ASP A O 1
ATOM 847 N N . LYS A 1 107 ? -2.323 7.619 -1.246 1.00 75.75 107 LYS A N 1
ATOM 848 C CA . LYS A 1 107 ? -2.186 8.876 -1.993 1.00 75.75 107 LYS A CA 1
ATOM 849 C C . LYS A 1 107 ? -1.196 8.794 -3.142 1.00 75.75 107 LYS A C 1
ATOM 851 O O . LYS A 1 107 ? -0.875 9.818 -3.740 1.00 75.75 107 LYS A O 1
ATOM 856 N N . TYR A 1 108 ? -0.646 7.616 -3.398 1.00 79.88 108 TYR A N 1
ATOM 857 C CA . TYR A 1 108 ? 0.457 7.463 -4.322 1.00 79.88 108 TYR A CA 1
ATOM 858 C C . TYR A 1 108 ? -0.123 7.011 -5.658 1.00 79.88 108 TYR A C 1
ATOM 860 O O . TYR A 1 108 ? -0.409 5.830 -5.837 1.00 79.88 108 TYR A O 1
ATOM 868 N N . PRO A 1 109 ? -0.284 7.916 -6.643 1.00 81.81 109 PRO A N 1
ATOM 869 C CA . PRO A 1 109 ? -0.772 7.508 -7.954 1.00 81.81 109 PRO A CA 1
ATOM 870 C C . PRO A 1 109 ? 0.230 6.598 -8.668 1.00 81.81 109 PRO A C 1
ATOM 872 O O . PRO A 1 109 ? -0.103 6.048 -9.703 1.00 81.81 109 PRO A O 1
ATOM 875 N N . CYS A 1 110 ? 1.448 6.450 -8.142 1.00 81.38 110 CYS A N 1
ATOM 876 C CA . CYS A 1 110 ? 2.562 5.777 -8.780 1.00 81.38 110 CYS A CA 1
ATOM 877 C C . CYS A 1 110 ? 3.372 4.917 -7.798 1.00 81.38 110 CYS A C 1
ATOM 879 O O . CYS A 1 110 ? 3.444 5.244 -6.611 1.00 81.38 110 CYS A O 1
ATOM 881 N N . PRO A 1 111 ? 4.078 3.884 -8.299 1.00 76.25 111 PRO A N 1
ATOM 882 C CA . PRO A 1 111 ? 4.928 3.007 -7.486 1.00 76.25 111 PRO A CA 1
ATOM 883 C C . PRO A 1 111 ? 6.185 3.697 -6.917 1.00 76.25 111 PRO A C 1
ATOM 885 O O . PRO A 1 111 ? 6.882 3.131 -6.070 1.00 76.25 111 PRO A O 1
ATOM 888 N N . TYR A 1 112 ? 6.519 4.889 -7.406 1.00 76.56 112 TYR A N 1
ATOM 889 C CA . TYR A 1 112 ? 7.539 5.805 -6.888 1.00 76.56 112 TYR A CA 1
ATOM 890 C C . TYR A 1 112 ? 7.154 7.241 -7.277 1.00 76.56 112 TYR A C 1
ATOM 892 O O . TYR A 1 112 ? 6.193 7.426 -8.021 1.00 76.56 112 TYR A O 1
ATOM 900 N N . ASN A 1 113 ? 7.863 8.257 -6.764 1.00 65.75 113 ASN A N 1
ATOM 901 C CA . ASN A 1 113 ? 7.566 9.667 -7.043 1.00 65.75 113 ASN A CA 1
ATOM 902 C C . ASN A 1 113 ? 7.639 9.951 -8.556 1.00 65.75 113 ASN A C 1
ATOM 904 O O . ASN A 1 113 ? 8.716 10.163 -9.111 1.00 65.75 113 ASN A O 1
ATOM 908 N N . CYS A 1 114 ? 6.484 9.910 -9.220 1.00 65.44 114 CYS A N 1
ATOM 909 C CA . CYS A 1 114 ? 6.328 10.328 -10.600 1.00 65.44 114 CYS A CA 1
ATOM 910 C C . CYS A 1 114 ? 6.549 11.835 -10.644 1.00 65.44 114 CYS A C 1
ATOM 912 O O . CYS A 1 114 ? 5.677 12.600 -10.236 1.00 65.44 114 CYS A O 1
ATOM 914 N N . SER A 1 115 ? 7.703 12.276 -11.144 1.00 57.28 115 SER A N 1
ATOM 915 C CA . SER A 1 115 ? 7.866 13.677 -11.525 1.00 57.28 115 SER A CA 1
ATOM 916 C C . SER A 1 115 ? 6.699 14.060 -12.447 1.00 57.28 115 SER A C 1
ATOM 918 O O . SER A 1 115 ? 6.377 13.342 -13.393 1.00 57.28 115 SER A O 1
ATOM 920 N N . SER A 1 116 ? 6.011 15.137 -12.083 1.00 44.16 116 SER A N 1
ATOM 921 C CA . SER A 1 116 ? 4.620 15.494 -12.386 1.00 44.16 116 SER A CA 1
ATOM 922 C C . SER A 1 116 ? 4.281 15.800 -13.855 1.00 44.16 116 SER A C 1
ATOM 924 O O . SER A 1 116 ? 3.686 16.834 -14.137 1.00 44.16 116 SER A O 1
ATOM 926 N N . ASN A 1 117 ? 4.613 14.922 -14.800 1.00 43.03 117 ASN A N 1
ATOM 927 C CA . ASN A 1 117 ? 4.327 15.140 -16.225 1.00 43.03 117 ASN A CA 1
ATOM 928 C C . ASN A 1 117 ? 3.349 14.129 -16.845 1.00 43.03 117 ASN A C 1
ATOM 930 O O . ASN A 1 117 ? 3.274 14.050 -18.064 1.00 43.03 117 ASN A O 1
ATOM 934 N N . LEU A 1 118 ? 2.574 13.379 -16.048 1.00 46.12 118 LEU A N 1
ATOM 935 C CA . LEU A 1 118 ? 1.619 12.383 -16.572 1.00 46.12 118 LEU A CA 1
ATOM 936 C C . LEU A 1 118 ? 0.168 12.567 -16.093 1.00 46.12 118 LEU A C 1
ATOM 938 O O . LEU A 1 118 ? -0.605 11.617 -16.086 1.00 46.12 118 LEU A O 1
ATOM 942 N N . VAL A 1 119 ? -0.234 13.792 -15.747 1.00 42.25 119 VAL A N 1
ATOM 943 C CA . VAL A 1 119 ? -1.659 14.163 -15.771 1.00 42.25 119 VAL A CA 1
ATOM 944 C C . VAL A 1 119 ? -1.850 15.175 -16.892 1.00 42.25 119 VAL A C 1
ATOM 946 O O . VAL A 1 119 ? -1.884 16.381 -16.664 1.00 42.25 119 VAL A O 1
ATOM 949 N N . GLN A 1 120 ? -1.939 14.686 -18.126 1.00 34.44 120 GLN A N 1
ATOM 950 C CA . GLN A 1 120 ? -2.713 15.391 -19.138 1.00 34.44 120 GLN A CA 1
ATOM 951 C C . GLN A 1 120 ? -4.027 14.640 -19.301 1.00 34.44 120 GLN A C 1
ATOM 953 O O . GLN A 1 120 ? -4.058 13.443 -19.566 1.00 34.44 120 GLN A O 1
ATOM 958 N N . ASN A 1 121 ? -5.105 15.367 -19.021 1.00 37.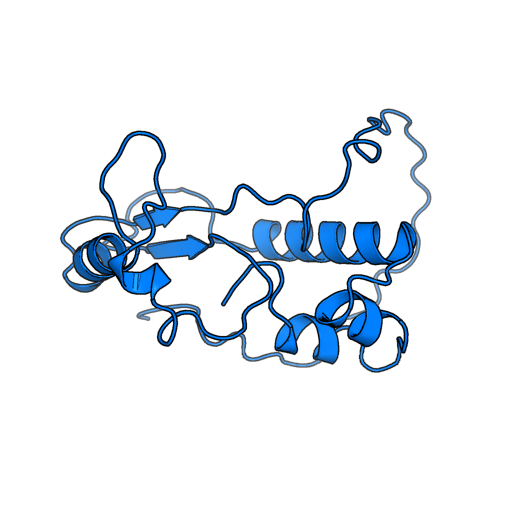91 121 ASN A N 1
ATOM 959 C CA . ASN A 1 121 ? -6.474 14.931 -19.202 1.00 37.91 121 ASN A CA 1
ATOM 960 C C . ASN A 1 121 ? -6.692 14.554 -20.671 1.00 37.91 121 ASN A C 1
ATOM 962 O O . ASN A 1 121 ? -6.828 15.448 -21.507 1.00 37.91 121 ASN A O 1
ATOM 966 N N . ASP A 1 122 ? -6.810 13.264 -20.974 1.00 37.31 122 ASP A N 1
ATOM 967 C CA . ASP A 1 122 ? -7.374 12.812 -22.247 1.00 37.31 122 ASP A CA 1
ATOM 968 C C . ASP A 1 122 ? -8.904 12.957 -22.197 1.00 37.31 122 ASP A C 1
ATOM 970 O O . ASP A 1 122 ? -9.663 11.992 -22.182 1.00 37.31 122 ASP A O 1
ATOM 974 N N . ASN A 1 123 ? -9.373 14.208 -22.183 1.00 39.69 123 ASN A N 1
ATOM 975 C CA . ASN A 1 123 ? -10.694 14.543 -22.703 1.00 39.69 123 ASN A CA 1
ATOM 976 C C . ASN A 1 123 ? -10.584 14.595 -24.227 1.00 39.69 123 ASN A C 1
ATOM 978 O O . ASN A 1 123 ? -10.596 15.671 -24.823 1.00 39.69 123 ASN A O 1
ATOM 982 N N . ASN A 1 124 ? -10.446 13.439 -24.864 1.00 36.44 124 ASN A N 1
ATOM 983 C CA . ASN A 1 124 ? -10.781 13.332 -26.272 1.00 36.44 124 ASN A CA 1
ATOM 984 C C . ASN A 1 124 ? -11.364 11.951 -26.525 1.00 36.44 124 ASN A C 1
ATOM 986 O O . ASN A 1 124 ? -10.687 10.934 -26.398 1.00 36.44 124 ASN A O 1
ATOM 990 N N . GLY A 1 125 ? -12.664 11.939 -26.813 1.00 43.56 125 GLY A N 1
ATOM 991 C CA . GLY A 1 125 ? -13.361 10.735 -27.210 1.00 43.56 125 GLY A CA 1
ATOM 992 C C . GLY A 1 125 ? -12.739 10.180 -28.481 1.00 43.56 125 GLY A C 1
ATOM 993 O O . GLY A 1 125 ? -12.730 10.850 -29.507 1.00 43.56 125 GLY A O 1
ATOM 994 N N . ASP A 1 126 ? -12.261 8.947 -28.400 1.00 32.97 126 ASP A N 1
ATOM 995 C CA . ASP A 1 126 ? -12.272 8.044 -29.538 1.00 32.97 126 ASP A CA 1
ATOM 996 C C . ASP A 1 126 ? -12.380 6.612 -29.003 1.00 32.97 126 ASP A C 1
ATOM 998 O O . ASP A 1 126 ? -11.420 5.987 -28.550 1.00 32.97 126 ASP A O 1
ATOM 1002 N N . ASP A 1 127 ? -13.619 6.128 -28.988 1.00 48.22 127 ASP A N 1
ATOM 1003 C CA . ASP A 1 127 ? -13.975 4.749 -28.700 1.00 48.22 127 ASP A CA 1
ATOM 1004 C C . ASP A 1 127 ? -13.500 3.877 -29.870 1.00 48.22 127 ASP A C 1
ATOM 1006 O O . ASP A 1 127 ? -14.122 3.826 -30.935 1.00 48.22 127 ASP A O 1
ATOM 1010 N N . LYS A 1 128 ? -12.358 3.207 -29.695 1.00 33.50 128 LYS A N 1
ATOM 1011 C CA . LYS A 1 128 ? -11.963 2.066 -30.527 1.00 33.50 128 LYS A CA 1
ATOM 1012 C C . LYS A 1 128 ? -11.481 0.942 -29.635 1.00 33.50 128 LYS A C 1
ATOM 1014 O O . LYS A 1 128 ? -10.320 0.877 -29.237 1.00 33.50 128 LYS A O 1
ATOM 1019 N N . GLY A 1 129 ? -12.418 0.044 -29.350 1.00 40.81 129 GLY A N 1
ATOM 1020 C CA . GLY A 1 129 ? -12.184 -1.174 -28.600 1.00 40.81 129 GLY A CA 1
ATOM 1021 C C . GLY A 1 129 ? -10.964 -1.955 -29.081 1.00 40.81 129 GLY A C 1
ATOM 1022 O O . GLY A 1 129 ? -10.742 -2.151 -30.280 1.00 40.81 129 GLY A O 1
ATOM 1023 N N . ARG A 1 130 ? -10.208 -2.480 -28.114 1.00 33.44 130 ARG A N 1
ATOM 1024 C CA . ARG A 1 130 ? -9.347 -3.633 -28.351 1.00 33.44 130 ARG A CA 1
ATOM 1025 C C . ARG A 1 130 ? -9.164 -4.474 -27.088 1.00 33.44 130 ARG A C 1
ATOM 1027 O O . ARG A 1 130 ? -8.486 -4.090 -26.149 1.00 33.44 130 ARG A O 1
ATOM 1034 N N . SER A 1 131 ? -9.735 -5.673 -27.190 1.00 30.61 131 SER A N 1
ATOM 1035 C CA . SER A 1 131 ? -9.412 -6.912 -26.481 1.00 30.61 131 SER A CA 1
ATOM 1036 C C . SER A 1 131 ? -9.733 -6.995 -24.987 1.00 30.61 131 SER A C 1
ATOM 1038 O O . SER A 1 131 ? -8.853 -6.999 -24.132 1.00 30.61 131 SER A O 1
ATOM 1040 N N . SER A 1 132 ? -11.006 -7.281 -24.703 1.00 36.12 132 SER A N 1
ATOM 1041 C CA . SER A 1 132 ? -11.361 -8.205 -23.627 1.00 36.12 132 SER A CA 1
ATOM 1042 C C . SER A 1 132 ? -10.652 -9.546 -23.862 1.00 36.12 132 SER A C 1
ATOM 1044 O O . SER A 1 132 ? -11.125 -10.383 -24.627 1.00 36.12 132 SER A O 1
ATOM 1046 N N . SER A 1 133 ? -9.510 -9.762 -23.216 1.00 28.12 133 SER A N 1
ATOM 1047 C CA . SER A 1 133 ? -8.925 -11.094 -23.071 1.00 28.12 133 SER A CA 1
ATOM 1048 C C . SER A 1 133 ? -8.832 -11.433 -21.590 1.00 28.12 133 SER A C 1
ATOM 1050 O O . SER A 1 133 ? -7.942 -10.962 -20.893 1.00 28.12 133 SER A O 1
ATOM 1052 N N . MET A 1 134 ? -9.814 -12.224 -21.148 1.00 30.11 134 MET A N 1
ATOM 1053 C CA . MET A 1 134 ? -9.755 -13.203 -20.059 1.00 30.11 134 MET A CA 1
ATOM 1054 C C . MET A 1 134 ? -8.506 -13.142 -19.161 1.00 30.11 134 MET A C 1
ATOM 1056 O O . MET A 1 134 ? -7.493 -13.774 -19.460 1.00 30.11 134 MET A O 1
ATOM 1060 N N . PHE A 1 135 ? -8.636 -12.544 -17.977 1.00 32.47 135 PHE A N 1
ATOM 1061 C CA . PHE A 1 135 ? -7.892 -13.030 -16.816 1.00 32.47 135 PHE A CA 1
ATOM 1062 C C . PHE A 1 135 ? -8.703 -14.167 -16.199 1.00 32.47 135 PHE A C 1
ATOM 1064 O O . PHE A 1 135 ? -9.528 -13.977 -15.313 1.00 32.47 135 PHE A O 1
ATOM 1071 N N . ASN A 1 136 ? -8.516 -15.356 -16.768 1.00 31.61 136 ASN A N 1
ATOM 1072 C CA . ASN A 1 136 ? -9.109 -16.605 -16.307 1.00 31.61 136 ASN A CA 1
ATOM 1073 C C . ASN A 1 136 ? -7.984 -17.509 -15.794 1.00 31.61 136 ASN A C 1
ATOM 1075 O O . ASN A 1 136 ? -7.691 -18.535 -16.388 1.00 31.61 136 ASN A O 1
ATOM 1079 N N . TYR A 1 137 ? -7.312 -17.083 -14.725 1.00 30.25 137 TYR A N 1
ATOM 1080 C CA . TYR A 1 137 ? -6.497 -17.949 -13.873 1.00 30.25 137 TYR A CA 1
ATOM 1081 C C . TYR A 1 137 ? -6.601 -17.418 -12.448 1.00 30.25 137 TYR A C 1
ATOM 1083 O O . TYR A 1 137 ? -6.379 -16.235 -12.201 1.00 30.25 137 TYR A O 1
ATOM 1091 N N . GLY A 1 138 ? -7.021 -18.295 -11.536 1.00 34.06 138 GLY A N 1
ATOM 1092 C CA . GLY A 1 138 ? -7.254 -17.968 -10.138 1.00 34.06 138 GLY A CA 1
ATOM 1093 C C . GLY A 1 138 ? -6.026 -17.340 -9.492 1.00 34.06 138 GLY A C 1
ATOM 1094 O O . GLY A 1 138 ? -4.980 -17.974 -9.387 1.00 34.06 138 GLY A O 1
ATOM 1095 N N . LEU A 1 139 ? -6.183 -16.110 -9.014 1.00 28.19 139 LEU A N 1
ATOM 1096 C CA . LEU A 1 139 ? -5.333 -15.570 -7.970 1.00 28.19 139 LEU A CA 1
ATOM 1097 C C . LEU A 1 139 ? -6.164 -15.500 -6.696 1.00 28.19 139 LEU A C 1
ATOM 1099 O O . LEU A 1 139 ? -7.076 -14.685 -6.564 1.00 28.19 139 LEU A O 1
ATOM 1103 N N . SER A 1 140 ? -5.825 -16.376 -5.753 1.00 32.50 140 SER A N 1
ATOM 1104 C CA . SER A 1 140 ? -6.123 -16.160 -4.343 1.00 32.50 140 SER A CA 1
ATOM 1105 C C . SER A 1 140 ? -5.462 -14.854 -3.910 1.00 32.50 140 SER A C 1
ATOM 1107 O O . SER A 1 140 ? -4.303 -14.844 -3.508 1.00 32.50 140 SER A O 1
ATOM 1109 N N . VAL A 1 141 ? -6.205 -13.752 -3.969 1.00 36.00 141 VAL A N 1
ATOM 1110 C CA . VAL A 1 141 ? -5.892 -12.548 -3.197 1.00 36.00 141 VAL A CA 1
ATOM 1111 C C . VAL A 1 141 ? -6.466 -12.767 -1.798 1.00 36.00 141 VAL A C 1
ATOM 1113 O O . VAL A 1 141 ? -7.565 -12.337 -1.458 1.00 36.00 141 VAL A O 1
ATOM 1116 N N . LEU A 1 142 ? -5.723 -13.525 -0.995 1.00 33.97 142 LEU A N 1
ATOM 1117 C CA . LEU A 1 142 ? -5.847 -13.530 0.458 1.00 33.97 142 LEU A CA 1
ATOM 1118 C C . LEU A 1 142 ? -4.958 -12.362 0.912 1.00 33.97 142 LEU A C 1
ATOM 1120 O O . LEU A 1 142 ? -3.744 -12.495 0.915 1.00 33.97 142 LEU A O 1
ATOM 1124 N N . ILE A 1 143 ? -5.459 -11.130 1.013 1.00 38.72 143 ILE A N 1
ATOM 1125 C CA . ILE A 1 143 ? -6.130 -10.594 2.202 1.00 38.72 143 ILE A CA 1
ATOM 1126 C C . ILE A 1 143 ? -7.346 -9.761 1.764 1.00 38.72 143 ILE A C 1
ATOM 1128 O O . ILE A 1 143 ? -7.336 -8.532 1.750 1.00 38.72 143 ILE A O 1
ATOM 1132 N N . LEU A 1 144 ? -8.437 -10.440 1.446 1.00 40.34 144 LEU A N 1
ATOM 1133 C CA . LEU A 1 144 ? -9.729 -9.995 1.937 1.00 40.34 144 LEU A CA 1
ATOM 1134 C C . LEU A 1 144 ? -9.796 -10.495 3.383 1.00 40.34 144 LEU A C 1
ATOM 1136 O O . LEU A 1 144 ? -9.876 -11.702 3.596 1.00 40.34 144 LEU A O 1
ATOM 1140 N N . LEU A 1 145 ? -9.776 -9.611 4.384 1.00 42.94 145 LEU A N 1
ATOM 1141 C CA . LEU A 1 145 ? -10.259 -9.977 5.725 1.00 42.94 145 LEU A CA 1
ATOM 1142 C C . LEU A 1 145 ? -11.793 -10.056 5.662 1.00 42.94 145 LEU A C 1
ATOM 1144 O O . LEU A 1 145 ? -12.521 -9.281 6.278 1.00 42.94 145 LEU A O 1
ATOM 1148 N N . LEU A 1 146 ? -12.266 -10.970 4.811 1.00 33.34 146 LEU A N 1
ATOM 1149 C CA . LEU A 1 146 ? -13.614 -11.494 4.782 1.00 33.34 146 LEU A CA 1
ATOM 1150 C C . LEU A 1 146 ? -13.705 -12.450 5.967 1.00 33.34 146 LEU A C 1
ATOM 1152 O O . LEU A 1 146 ? -13.384 -13.629 5.855 1.00 33.34 146 LEU A O 1
ATOM 1156 N N . ASN A 1 147 ? -14.162 -11.928 7.100 1.00 29.95 147 ASN A N 1
ATOM 1157 C CA . ASN A 1 147 ? -15.060 -12.736 7.906 1.00 29.95 147 ASN A CA 1
ATOM 1158 C C . ASN A 1 147 ? -16.329 -12.921 7.059 1.00 29.95 147 ASN A C 1
ATOM 1160 O O . ASN A 1 147 ? -17.095 -11.972 6.861 1.00 29.95 147 ASN A O 1
ATOM 1164 N N . LEU A 1 148 ? -16.450 -14.108 6.460 1.00 37.78 148 LEU A N 1
ATOM 1165 C CA . LEU A 1 148 ? -17.744 -14.743 6.217 1.00 37.78 148 LEU A CA 1
ATOM 1166 C C . LEU A 1 148 ? -18.388 -15.072 7.567 1.00 37.78 148 LEU A C 1
ATOM 1168 O O . LEU A 1 148 ? -17.627 -15.452 8.487 1.00 37.78 148 LEU A O 1
#

Organism: NCBI:txid186058